Protein AF-A0A426REN9-F1 (afdb_monomer)

InterPro domains:
  IPR003507 Peptidase family S66 [PTHR30237] (4-111)
  IPR027478 Murein tetrapeptide carboxypeptidase, N-terminal [G3DSA:3.40.50.10740] (1-127)
  IPR029062 Class I glutamine amidotransferase-like [SSF52317] (5-99)
  IPR040449 LD-carboxypeptidase, N-terminal [PF02016] (6-91)

Nearest PDB structures (foldseek):
  3sr3-assembly1_A  TM=8.190E-01  e=9.090E-07  Bacillus anthracis str. Ames
  4iix-assembly1_B  TM=8.312E-01  e=1.435E-06  Escher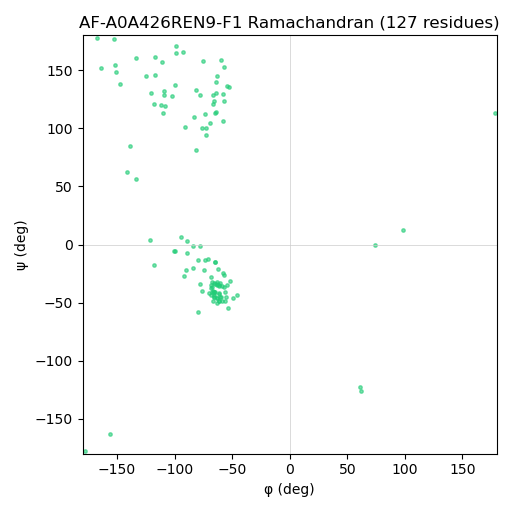ichia coli
  3tyx-assembly1_B  TM=8.193E-01  e=1.988E-06  Bacillus anthracis str. Ames
  3sr3-assembly1_B  TM=8.072E-01  e=1.532E-06  Bacillus anthracis str. Ames
  3t5m-assembly1_B  TM=8.184E-01  e=2.418E-06  Bacillus anthracis str. Ames

Foldseek 3Di:
DDDDADPLPPADDPQDSDDLLVVLVRVLVLLPDPVHQAAFAADDGADPLVNLVVHPLVSCLVRPHEYEEEDNCVNVQVSSCVRRVHHYYDFHGNVCCPPPPRVVVVVCCVVPVPDDDDDDDDPPPPDDD

Solvent-accessible surface area (backbone atoms only — not comparable to full-atom values): 7911 Å² total; per-residue (Å²): 137,88,89,86,77,65,90,65,73,82,47,73,41,87,97,40,49,50,56,58,69,56,51,28,49,51,54,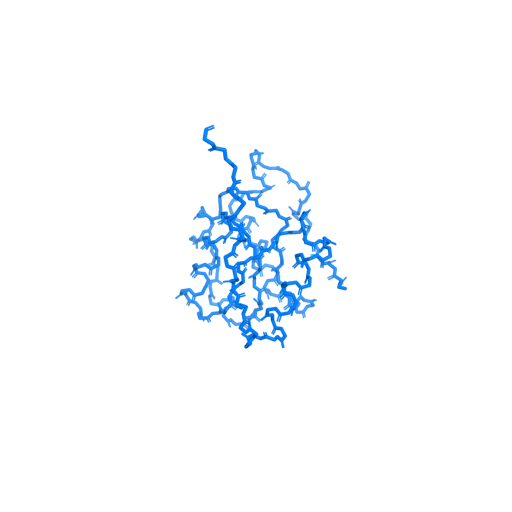50,49,52,41,68,36,87,91,50,78,57,47,69,36,57,60,70,61,82,65,45,70,73,23,58,87,65,54,62,56,69,58,41,57,76,33,75,55,44,41,31,21,38,71,41,42,46,53,46,41,53,49,47,25,74,76,52,69,49,72,50,43,85,38,64,21,51,83,56,24,84,44,77,61,49,42,47,52,56,52,41,53,74,76,48,74,81,70,83,77,81,83,71,79,77,79,82,72,91,77,83,134

Secondary structure (DSSP, 8-state):
------GGGS--BTTBSS-HHHHHHHHHHHHH-TT-S-EE-SS--S-HHHHGGG--HHHHHHS---EEE-GGGHHHHHHHHHHH----EE---HHHHTSHHHHHHHHHHHH-TT-----PPPP------

pLDDT: mean 89.32, std 9.43, range [51.0, 98.38]

Sequence (129 aa):
MNFLFTERLTKSHGYFSHTDVERAADLIHMFQNKNVDGILCIRECHGCTQILILIEYDLIQSNPKPLIGLNDVTALLNSIYKRTGLITLHGSVGGTFDDNFPKKDCIDAIRKPEQEMILQNAKRIKEHR

Structure (mmCIF, N/CA/C/O backbone):
data_AF-A0A426REN9-F1
#
_entry.id   AF-A0A426REN9-F1
#
loop_
_atom_site.group_PDB
_atom_site.id
_atom_site.type_symbol
_atom_site.label_atom_id
_atom_site.label_alt_id
_atom_site.label_comp_id
_atom_site.label_asym_id
_atom_site.label_entity_id
_atom_site.label_seq_id
_atom_site.pdbx_PDB_ins_code
_atom_site.Cartn_x
_atom_site.Cartn_y
_atom_site.Cartn_z
_atom_site.occupancy
_atom_site.B_iso_or_equiv
_atom_site.auth_seq_id
_atom_site.auth_comp_id
_atom_site.auth_asym_id
_atom_site.auth_atom_id
_atom_site.pdbx_PDB_model_num
ATOM 1 N N . MET A 1 1 ? 5.488 -6.377 15.939 1.00 77.56 1 MET A N 1
ATOM 2 C CA . MET A 1 1 ? 5.010 -6.443 14.542 1.00 77.56 1 MET A CA 1
ATOM 3 C C . MET A 1 1 ? 6.046 -7.236 13.773 1.00 77.56 1 MET A C 1
ATOM 5 O O . MET A 1 1 ? 7.221 -6.994 14.013 1.00 77.56 1 MET A O 1
ATOM 9 N N . ASN A 1 2 ? 5.633 -8.205 12.960 1.00 87.88 2 ASN A N 1
ATOM 10 C CA . ASN A 1 2 ? 6.538 -8.925 12.066 1.00 87.88 2 ASN A CA 1
ATOM 11 C C . ASN A 1 2 ? 6.393 -8.327 10.663 1.00 87.88 2 ASN A C 1
ATOM 13 O O . ASN A 1 2 ? 5.268 -8.038 10.258 1.00 87.88 2 ASN A O 1
ATOM 17 N N . PHE A 1 3 ? 7.500 -8.121 9.953 1.00 90.06 3 PHE A N 1
ATOM 18 C CA . PHE A 1 3 ? 7.486 -7.555 8.607 1.00 90.06 3 PHE A CA 1
ATOM 19 C C . PHE A 1 3 ? 7.852 -8.629 7.588 1.00 90.06 3 PHE A C 1
ATOM 21 O O . PHE A 1 3 ? 8.869 -9.307 7.724 1.00 90.06 3 PHE A O 1
ATOM 28 N N . LEU A 1 4 ? 7.016 -8.761 6.561 1.00 92.94 4 LEU A N 1
ATOM 29 C CA . LEU A 1 4 ? 7.273 -9.592 5.393 1.00 92.94 4 LEU A CA 1
ATOM 30 C C . LEU A 1 4 ? 7.537 -8.664 4.210 1.00 92.94 4 LEU A C 1
ATOM 32 O O . LEU A 1 4 ? 6.774 -7.728 3.976 1.00 92.94 4 LEU A O 1
ATOM 36 N N . PHE A 1 5 ? 8.607 -8.933 3.470 1.00 92.50 5 PHE A N 1
ATOM 37 C CA . PHE A 1 5 ? 8.961 -8.205 2.256 1.00 92.50 5 PHE A CA 1
ATOM 38 C C . PHE A 1 5 ? 8.916 -9.157 1.065 1.00 92.50 5 PHE A C 1
ATOM 40 O O . PHE A 1 5 ? 9.244 -10.337 1.197 1.00 92.50 5 PHE A O 1
ATOM 47 N N . THR A 1 6 ? 8.514 -8.654 -0.099 1.00 90.50 6 THR A N 1
ATOM 48 C CA . THR A 1 6 ? 8.678 -9.389 -1.354 1.00 90.50 6 THR A CA 1
ATOM 49 C C . THR A 1 6 ? 10.142 -9.331 -1.795 1.00 90.50 6 THR A C 1
ATOM 51 O O . THR A 1 6 ? 10.883 -8.403 -1.461 1.00 90.50 6 THR A O 1
ATOM 54 N N . GLU A 1 7 ? 10.564 -10.283 -2.624 1.00 88.31 7 GLU A N 1
ATOM 55 C CA . GLU A 1 7 ? 11.908 -10.272 -3.224 1.00 88.31 7 GLU A CA 1
ATOM 56 C C . GLU A 1 7 ? 12.133 -9.079 -4.175 1.00 88.31 7 GLU A C 1
ATOM 58 O O . GLU A 1 7 ? 13.266 -8.761 -4.532 1.00 88.31 7 GLU A O 1
ATOM 63 N N . ARG A 1 8 ? 11.056 -8.392 -4.584 1.00 88.12 8 ARG A N 1
ATOM 64 C CA . ARG A 1 8 ? 11.087 -7.223 -5.476 1.00 88.12 8 ARG A CA 1
ATOM 65 C C . ARG A 1 8 ? 11.356 -5.908 -4.742 1.00 88.12 8 ARG A C 1
ATOM 67 O O . ARG A 1 8 ? 11.464 -4.859 -5.370 1.00 88.12 8 ARG A O 1
ATOM 74 N N . LEU A 1 9 ? 11.506 -5.919 -3.423 1.00 85.69 9 LEU A N 1
ATOM 75 C CA . LEU A 1 9 ? 11.789 -4.684 -2.696 1.00 85.69 9 LEU A CA 1
ATOM 76 C C . LEU A 1 9 ? 13.191 -4.118 -3.003 1.00 85.69 9 LEU A C 1
ATOM 78 O O . LEU A 1 9 ? 13.406 -2.915 -2.902 1.00 85.69 9 LEU A O 1
ATOM 82 N N . THR A 1 10 ? 14.153 -4.975 -3.360 1.00 84.81 10 THR A N 1
ATOM 83 C CA . THR A 1 10 ? 15.586 -4.629 -3.382 1.00 84.81 10 THR A CA 1
ATOM 84 C C . THR A 1 10 ? 16.151 -4.302 -4.762 1.00 84.81 10 THR A C 1
ATOM 86 O O . THR A 1 10 ? 17.312 -3.901 -4.850 1.00 84.81 10 THR A O 1
ATOM 89 N N . LYS A 1 11 ? 15.375 -4.459 -5.843 1.00 86.44 11 LYS A N 1
ATOM 90 C CA . LYS A 1 11 ? 15.849 -4.117 -7.196 1.00 86.44 11 LYS A CA 1
ATOM 91 C C . LYS A 1 11 ? 15.478 -2.688 -7.586 1.00 86.44 11 LYS A C 1
ATOM 93 O O . LYS A 1 11 ? 14.642 -2.044 -6.953 1.00 86.44 11 LYS A O 1
ATOM 98 N N . SER A 1 12 ? 16.127 -2.215 -8.644 1.00 87.75 12 SER A N 1
ATOM 99 C CA . SER A 1 12 ? 15.875 -0.921 -9.263 1.00 87.75 12 SER A CA 1
ATOM 100 C C . SER A 1 12 ? 15.564 -1.075 -10.752 1.00 87.75 12 SER A C 1
ATOM 102 O O . SER A 1 12 ? 16.127 -1.916 -11.454 1.00 87.75 12 SER A O 1
ATOM 104 N N . HIS A 1 13 ? 14.672 -0.219 -11.237 1.00 90.50 13 HIS A N 1
ATOM 105 C CA . HIS A 1 13 ? 14.294 -0.065 -12.634 1.00 90.50 13 HIS A CA 1
ATOM 106 C C . HIS A 1 13 ? 14.156 1.433 -12.940 1.00 90.50 13 HIS A C 1
ATOM 108 O O . HIS A 1 13 ? 13.080 2.029 -12.834 1.00 90.50 13 HIS A O 1
ATOM 114 N N . GLY A 1 14 ? 15.285 2.068 -13.268 1.00 91.31 14 GLY A N 1
ATOM 115 C CA . GLY A 1 14 ? 15.357 3.521 -13.421 1.00 91.31 14 GLY A CA 1
ATOM 116 C C . GLY A 1 14 ? 15.001 4.235 -12.114 1.00 91.31 14 GLY A C 1
ATOM 117 O O . GLY A 1 14 ? 15.629 3.995 -11.087 1.00 91.31 14 GLY A O 1
ATOM 118 N N . TYR A 1 15 ? 13.990 5.108 -12.159 1.00 89.00 15 TYR A N 1
ATOM 119 C CA . TYR A 1 15 ? 13.474 5.804 -10.973 1.00 89.00 15 TYR A CA 1
ATOM 120 C C . TYR A 1 15 ? 12.625 4.899 -10.057 1.00 89.00 15 TYR A C 1
ATOM 122 O O . TYR A 1 15 ? 12.459 5.193 -8.875 1.00 89.00 15 TYR A O 1
ATOM 130 N N . PHE A 1 16 ? 12.074 3.805 -10.588 1.00 90.88 16 PHE A N 1
ATOM 131 C CA . PHE A 1 16 ? 11.173 2.911 -9.859 1.00 90.88 16 PHE A CA 1
ATOM 132 C C . PHE A 1 16 ? 11.912 1.683 -9.321 1.00 90.88 16 PHE A C 1
ATOM 134 O O . PHE A 1 16 ? 13.062 1.424 -9.668 1.00 90.88 16 PHE A O 1
ATOM 141 N N . SER A 1 17 ? 11.244 0.894 -8.478 1.00 88.31 17 SER A N 1
ATOM 142 C CA . SER A 1 17 ? 11.780 -0.397 -8.032 1.00 88.31 17 SER A CA 1
ATOM 143 C C . SER A 1 17 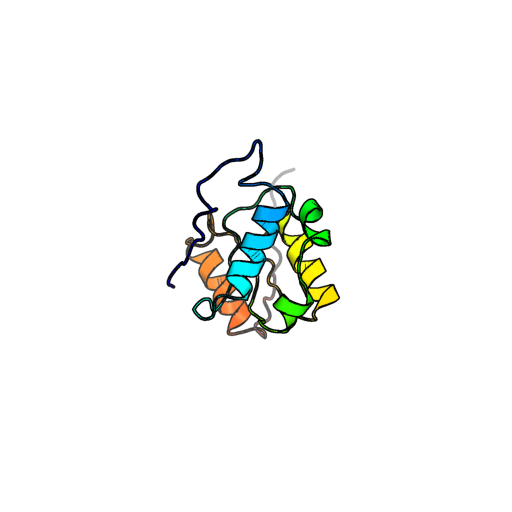? 11.781 -1.430 -9.163 1.00 88.31 17 SER A C 1
ATOM 145 O O . SER A 1 17 ? 12.751 -2.160 -9.329 1.00 88.31 17 SER A O 1
ATOM 147 N N . HIS A 1 18 ? 10.704 -1.474 -9.950 1.00 93.88 18 HIS A N 1
ATOM 148 C CA . HIS A 1 18 ? 10.440 -2.464 -10.997 1.00 93.88 18 HIS A CA 1
ATOM 149 C C . HIS A 1 18 ? 9.535 -1.879 -12.096 1.00 93.88 18 HIS A C 1
ATOM 151 O O . HIS A 1 18 ? 9.052 -0.748 -11.968 1.00 93.88 18 HIS A O 1
ATOM 157 N N . THR A 1 19 ? 9.272 -2.658 -13.151 1.00 95.56 19 THR A N 1
ATOM 158 C CA . THR A 1 19 ? 8.269 -2.311 -14.173 1.00 95.56 19 THR A CA 1
ATOM 159 C C . THR A 1 19 ? 6.870 -2.146 -13.564 1.00 95.56 19 THR A C 1
ATOM 161 O O . THR A 1 19 ? 6.576 -2.675 -12.492 1.00 95.56 19 THR A O 1
ATOM 164 N N . ASP A 1 20 ? 5.971 -1.440 -14.251 1.00 96.19 20 ASP A N 1
ATOM 165 C CA . ASP A 1 20 ? 4.594 -1.212 -13.782 1.00 96.19 20 ASP A CA 1
ATOM 166 C C . ASP A 1 20 ? 3.845 -2.517 -13.489 1.00 96.19 20 ASP A C 1
ATOM 168 O O . ASP A 1 20 ? 3.176 -2.635 -12.461 1.00 96.19 20 ASP A O 1
ATOM 172 N N . VAL A 1 21 ? 4.023 -3.519 -14.356 1.00 96.81 21 VAL A N 1
ATOM 173 C CA . VAL A 1 21 ? 3.432 -4.857 -14.208 1.00 96.81 21 VAL A CA 1
ATOM 174 C C . VAL A 1 21 ? 3.952 -5.546 -12.952 1.00 96.81 21 VAL A C 1
ATOM 176 O O . VAL A 1 21 ? 3.174 -6.079 -12.167 1.00 96.81 21 VAL A O 1
ATOM 179 N N . GLU A 1 22 ? 5.261 -5.508 -12.720 1.00 95.94 22 GLU A N 1
ATOM 180 C CA . GLU A 1 22 ? 5.865 -6.123 -11.539 1.00 95.94 22 GLU A CA 1
ATOM 181 C C . GLU A 1 22 ? 5.477 -5.401 -10.246 1.00 95.94 22 GLU A C 1
ATOM 183 O O . GLU A 1 22 ? 5.240 -6.065 -9.240 1.00 95.94 22 GLU A O 1
ATOM 188 N N . ARG A 1 23 ? 5.368 -4.065 -10.260 1.00 95.12 23 ARG A N 1
ATOM 189 C CA . ARG A 1 23 ? 4.906 -3.281 -9.102 1.00 95.12 23 ARG A CA 1
ATOM 190 C C . ARG A 1 23 ? 3.443 -3.572 -8.766 1.00 95.12 23 ARG A C 1
ATOM 192 O O . ARG A 1 23 ? 3.114 -3.717 -7.591 1.00 95.12 23 ARG A O 1
ATOM 199 N N . ALA A 1 24 ? 2.577 -3.698 -9.775 1.00 96.12 24 ALA A N 1
ATOM 200 C CA . ALA A 1 24 ? 1.191 -4.122 -9.582 1.00 96.12 24 ALA A CA 1
ATOM 201 C C . ALA A 1 24 ? 1.116 -5.554 -9.025 1.00 96.12 24 ALA A C 1
ATOM 203 O O . ALA A 1 24 ? 0.421 -5.800 -8.040 1.00 96.12 24 ALA A O 1
ATOM 204 N N . ALA A 1 25 ? 1.895 -6.479 -9.593 1.00 96.19 25 ALA A N 1
ATOM 205 C CA . ALA A 1 25 ? 1.969 -7.860 -9.125 1.00 96.19 25 ALA A CA 1
ATOM 206 C C . ALA A 1 25 ? 2.466 -7.965 -7.675 1.00 96.19 25 ALA A C 1
ATOM 208 O O . ALA A 1 25 ? 2.022 -8.839 -6.935 1.00 96.19 25 ALA A O 1
ATOM 209 N N . ASP A 1 26 ? 3.357 -7.072 -7.241 1.00 95.44 26 ASP A N 1
ATOM 210 C CA . ASP A 1 26 ? 3.855 -7.043 -5.865 1.00 95.44 26 ASP A CA 1
ATOM 211 C C . ASP A 1 26 ? 2.767 -6.655 -4.856 1.00 95.44 26 ASP A C 1
ATOM 213 O O . ASP A 1 26 ? 2.631 -7.276 -3.798 1.00 95.44 26 ASP A O 1
ATOM 217 N N . LEU A 1 27 ? 1.931 -5.678 -5.220 1.00 96.00 27 LEU A N 1
ATOM 218 C CA . LEU A 1 27 ? 0.757 -5.302 -4.437 1.00 96.00 27 LEU A CA 1
ATOM 219 C C . LEU A 1 27 ? -0.220 -6.480 -4.325 1.00 96.00 27 LEU A C 1
ATOM 221 O O . LEU A 1 27 ? -0.647 -6.835 -3.225 1.00 96.00 27 LEU A O 1
ATOM 225 N N . ILE A 1 28 ? -0.533 -7.118 -5.455 1.00 97.25 28 ILE A N 1
ATOM 226 C CA . ILE A 1 28 ? -1.431 -8.277 -5.512 1.00 97.25 28 ILE A CA 1
ATOM 227 C C . ILE A 1 28 ? -0.885 -9.455 -4.700 1.00 97.25 28 ILE A C 1
ATOM 229 O O . ILE A 1 28 ? -1.633 -10.059 -3.930 1.00 97.25 28 ILE A O 1
ATOM 233 N N . HIS A 1 29 ? 0.420 -9.727 -4.775 1.00 96.88 29 HIS A N 1
ATOM 234 C CA . HIS A 1 29 ? 1.077 -10.761 -3.977 1.00 96.88 29 HIS A CA 1
ATOM 235 C C . HIS A 1 29 ? 0.832 -10.559 -2.474 1.00 96.88 29 HIS A C 1
ATOM 237 O O . HIS A 1 29 ? 0.479 -11.504 -1.765 1.00 96.88 29 HIS A O 1
ATOM 243 N N . MET A 1 30 ? 0.958 -9.324 -1.982 1.00 97.31 30 MET A N 1
ATOM 244 C CA . MET A 1 30 ? 0.709 -9.014 -0.572 1.00 97.31 30 MET A CA 1
ATOM 245 C C . MET A 1 30 ? -0.767 -9.157 -0.179 1.00 97.31 30 MET A C 1
ATOM 247 O O . MET A 1 30 ? -1.065 -9.626 0.924 1.00 97.31 30 MET A O 1
ATOM 251 N N . PHE A 1 31 ? -1.705 -8.829 -1.073 1.00 97.94 31 PHE A N 1
ATOM 252 C CA . PHE A 1 31 ? -3.130 -9.087 -0.845 1.00 97.94 31 PHE A CA 1
ATOM 253 C C . PHE A 1 31 ? -3.444 -10.591 -0.791 1.00 97.94 31 PHE A C 1
ATOM 255 O O . PHE A 1 31 ? -4.132 -11.034 0.128 1.00 97.94 31 PHE A O 1
ATOM 262 N N . GLN A 1 32 ? -2.885 -11.402 -1.691 1.00 97.50 32 GLN A N 1
ATOM 263 C CA . GLN A 1 32 ? -3.099 -12.857 -1.707 1.00 97.50 32 GLN A CA 1
ATOM 264 C C . GLN A 1 32 ? -2.476 -13.580 -0.507 1.00 97.50 32 GLN A C 1
ATOM 266 O O . GLN A 1 32 ? -3.002 -14.600 -0.055 1.00 97.50 32 GLN A O 1
ATOM 271 N N . ASN A 1 33 ? -1.355 -13.073 0.013 1.00 97.44 33 ASN A N 1
ATOM 272 C CA . ASN A 1 33 ? -0.602 -13.744 1.065 1.00 97.44 33 ASN A CA 1
ATOM 273 C C . ASN A 1 33 ? -1.409 -13.827 2.374 1.00 97.44 33 ASN A C 1
ATOM 275 O O . ASN A 1 33 ? -1.677 -12.817 3.025 1.00 97.44 33 ASN A O 1
ATOM 279 N N . LYS A 1 34 ? -1.784 -15.046 2.779 1.00 96.25 34 LYS A N 1
ATOM 280 C CA . LYS A 1 34 ? -2.602 -15.303 3.978 1.00 96.25 34 LYS A CA 1
ATOM 281 C C . LYS A 1 34 ? -1.866 -15.070 5.301 1.00 96.25 34 LYS A C 1
ATOM 283 O O . LYS A 1 34 ? -2.523 -14.981 6.327 1.00 96.25 34 LYS A O 1
ATOM 288 N N . ASN A 1 35 ? -0.542 -14.922 5.272 1.00 96.38 35 ASN A N 1
ATOM 289 C CA . ASN A 1 35 ? 0.268 -14.588 6.446 1.00 96.38 35 ASN A CA 1
ATOM 290 C C . ASN A 1 35 ? 0.423 -13.068 6.651 1.00 96.38 35 ASN A C 1
ATOM 292 O O . ASN A 1 35 ? 1.176 -12.642 7.523 1.00 96.38 35 ASN A O 1
ATOM 296 N N . VAL A 1 36 ? -0.223 -12.249 5.811 1.00 96.50 36 VAL A N 1
ATOM 297 C CA . VAL A 1 36 ? -0.153 -10.783 5.861 1.00 96.50 36 VAL A CA 1
ATOM 298 C C . VAL A 1 36 ? -1.494 -10.227 6.326 1.00 96.50 36 VAL A C 1
ATOM 300 O O . VAL A 1 36 ? -2.475 -10.288 5.582 1.00 96.50 36 VAL A O 1
ATOM 303 N N . ASP A 1 37 ? -1.498 -9.628 7.516 1.00 94.00 37 ASP A N 1
ATOM 304 C CA . ASP A 1 37 ? -2.681 -9.003 8.128 1.00 94.00 37 ASP A CA 1
ATOM 305 C C . ASP A 1 37 ? -2.918 -7.557 7.657 1.00 94.00 37 ASP A C 1
ATOM 307 O O . ASP A 1 37 ? -4.024 -7.033 7.761 1.00 94.00 37 ASP A O 1
ATOM 311 N N . GLY A 1 38 ? -1.885 -6.898 7.129 1.00 93.25 38 GLY A N 1
ATOM 312 C CA . GLY A 1 38 ? -1.941 -5.522 6.644 1.00 93.25 38 GLY A CA 1
ATOM 313 C C . GLY A 1 38 ? -0.742 -5.193 5.763 1.00 93.25 38 GLY A C 1
ATOM 314 O O . GLY A 1 38 ? 0.326 -5.786 5.905 1.00 93.25 38 GLY A O 1
ATOM 315 N N . ILE A 1 39 ? -0.929 -4.260 4.833 1.00 95.38 39 ILE A N 1
ATOM 316 C CA . ILE A 1 39 ? 0.080 -3.864 3.852 1.00 95.38 39 ILE A CA 1
ATOM 317 C C . ILE A 1 39 ? 0.530 -2.444 4.172 1.00 95.38 39 ILE A C 1
ATOM 319 O O . ILE A 1 39 ? -0.265 -1.508 4.143 1.00 95.38 39 ILE A O 1
ATOM 323 N N . LEU A 1 40 ? 1.822 -2.286 4.444 1.00 93.81 40 LEU A N 1
ATOM 324 C CA . LEU A 1 40 ? 2.461 -0.998 4.676 1.00 93.81 40 LEU A CA 1
ATOM 325 C C . LEU A 1 40 ? 3.356 -0.665 3.482 1.00 93.81 40 LEU A C 1
ATOM 327 O O . LEU A 1 40 ? 4.309 -1.392 3.200 1.00 93.81 40 LEU A O 1
ATOM 331 N N . CYS A 1 41 ? 3.077 0.436 2.787 1.00 93.75 41 CYS A N 1
ATOM 332 C CA . CYS A 1 41 ? 3.965 0.910 1.732 1.00 93.75 41 CYS A CA 1
ATOM 333 C C . CYS A 1 41 ? 5.324 1.307 2.330 1.00 93.75 41 CYS A C 1
ATOM 335 O O . CYS A 1 41 ? 5.399 2.041 3.315 1.00 93.75 41 CYS A O 1
ATOM 337 N N . ILE A 1 42 ? 6.413 0.815 1.733 1.00 90.06 42 ILE A N 1
ATOM 338 C CA . ILE A 1 42 ? 7.765 0.950 2.297 1.00 90.06 42 ILE A CA 1
ATOM 339 C C . ILE A 1 42 ? 8.268 2.399 2.309 1.00 90.06 42 ILE A C 1
ATOM 341 O O . ILE A 1 42 ? 8.946 2.827 3.243 1.00 90.06 42 ILE A O 1
ATOM 345 N N . ARG A 1 43 ? 7.919 3.161 1.273 1.00 86.69 43 ARG A N 1
ATOM 346 C CA . ARG A 1 43 ? 8.330 4.547 1.069 1.00 86.69 43 ARG A CA 1
ATOM 347 C C . ARG A 1 43 ? 7.266 5.272 0.255 1.00 86.69 43 ARG A C 1
ATOM 349 O O . ARG A 1 43 ? 6.562 4.662 -0.547 1.00 86.69 43 ARG A O 1
ATOM 356 N N . GLU A 1 44 ? 7.211 6.580 0.420 1.00 80.81 44 GLU A N 1
ATOM 357 C CA . GLU A 1 44 ? 6.668 7.480 -0.589 1.00 80.81 44 GLU A CA 1
ATOM 358 C C . GLU A 1 44 ? 7.505 7.430 -1.878 1.00 80.81 44 GLU A C 1
ATOM 360 O O . GLU A 1 44 ? 8.727 7.256 -1.848 1.00 80.81 44 GLU A O 1
ATOM 365 N N . CYS A 1 45 ? 6.847 7.555 -3.025 1.00 76.81 45 CYS A N 1
ATOM 366 C CA . CYS A 1 45 ? 7.510 7.626 -4.323 1.00 76.81 45 CYS A CA 1
ATOM 367 C C . CYS A 1 45 ? 6.597 8.348 -5.319 1.00 76.81 45 CYS A C 1
ATOM 369 O O . CYS A 1 45 ? 5.655 9.012 -4.909 1.00 76.81 45 CYS A O 1
ATOM 371 N N . HIS A 1 46 ? 6.867 8.204 -6.609 1.00 86.50 46 HIS A N 1
ATOM 372 C CA . HIS A 1 46 ? 5.959 8.553 -7.692 1.00 86.50 46 HIS A CA 1
ATOM 373 C C . HIS A 1 46 ? 5.588 7.292 -8.482 1.00 86.50 46 HIS A C 1
ATOM 375 O O . HIS A 1 46 ? 6.305 6.290 -8.441 1.00 86.50 46 HIS A O 1
ATOM 381 N N . GLY A 1 47 ? 4.496 7.352 -9.248 1.00 92.25 47 GLY A N 1
ATOM 382 C CA . GLY A 1 47 ? 4.131 6.315 -10.218 1.00 92.25 47 GLY A CA 1
ATOM 383 C C . GLY A 1 47 ? 3.086 5.306 -9.747 1.00 92.25 47 GLY A C 1
ATOM 384 O O . GLY A 1 47 ? 2.889 4.293 -10.420 1.00 92.25 47 GLY A O 1
ATOM 385 N N . CYS A 1 48 ? 2.393 5.557 -8.636 1.00 95.31 48 CYS A N 1
ATOM 386 C CA . CYS A 1 48 ? 1.220 4.785 -8.220 1.00 95.31 48 CYS A CA 1
ATOM 387 C C . CYS A 1 48 ? 0.064 4.907 -9.218 1.00 95.31 48 CYS A C 1
ATOM 389 O O . CYS A 1 48 ? -0.646 3.936 -9.465 1.00 95.31 48 CYS A O 1
ATOM 391 N N . THR A 1 49 ? -0.107 6.076 -9.841 1.00 96.19 49 THR A N 1
ATOM 392 C CA . THR A 1 49 ? -1.132 6.293 -10.874 1.00 96.19 49 THR A CA 1
ATOM 393 C C . THR A 1 49 ? -0.918 5.428 -12.117 1.00 96.19 49 THR A C 1
ATOM 395 O O . THR A 1 49 ? -1.895 4.992 -12.722 1.00 96.19 49 THR A O 1
ATOM 398 N N . GLN A 1 50 ? 0.339 5.126 -12.466 1.00 96.12 50 GLN A N 1
ATOM 399 C CA . GLN A 1 50 ? 0.696 4.317 -13.640 1.00 96.12 50 GLN A CA 1
ATOM 400 C C . GLN A 1 50 ? 0.211 2.867 -13.512 1.00 96.12 50 GLN A C 1
ATOM 402 O O . GLN A 1 50 ? -0.201 2.261 -14.495 1.00 96.12 50 GLN A O 1
ATOM 407 N N . ILE A 1 51 ? 0.188 2.328 -12.288 1.00 96.94 51 ILE A N 1
ATOM 408 C CA . ILE A 1 51 ? -0.187 0.929 -12.055 1.00 96.94 51 ILE A CA 1
ATOM 409 C C . ILE A 1 51 ? -1.687 0.722 -11.835 1.00 96.94 51 ILE A C 1
ATOM 411 O O . ILE A 1 51 ? -2.126 -0.420 -11.803 1.00 96.94 51 ILE A O 1
ATOM 415 N N . LEU A 1 52 ? -2.497 1.784 -11.718 1.00 97.56 52 LEU A N 1
ATOM 416 C CA . LEU A 1 52 ? -3.929 1.665 -11.391 1.00 97.56 52 LEU A CA 1
ATOM 417 C C . LEU A 1 52 ? -4.706 0.794 -12.381 1.00 97.56 52 LEU A C 1
ATOM 419 O O . LEU A 1 52 ? -5.598 0.052 -11.984 1.00 97.56 52 LEU A O 1
ATOM 423 N N . ILE A 1 53 ? -4.364 0.868 -13.668 1.00 97.25 53 ILE A N 1
ATOM 424 C CA . ILE A 1 53 ? -5.027 0.072 -14.710 1.00 97.25 53 ILE A CA 1
ATOM 425 C C . ILE A 1 53 ? -4.629 -1.411 -14.682 1.00 97.25 53 ILE A C 1
ATOM 427 O O . ILE A 1 53 ? -5.280 -2.219 -15.333 1.00 97.25 53 ILE A O 1
ATOM 431 N N . LEU A 1 54 ? -3.567 -1.757 -13.950 1.00 98.06 54 LEU A N 1
ATOM 432 C CA . LEU A 1 54 ? -3.017 -3.110 -13.843 1.00 98.06 54 LEU A CA 1
ATOM 433 C C . LEU A 1 54 ? -3.460 -3.819 -12.554 1.00 98.06 54 LEU A C 1
ATOM 435 O O . LEU A 1 54 ? -3.129 -4.984 -12.356 1.00 98.06 54 LEU A O 1
ATOM 439 N N . ILE A 1 55 ? -4.166 -3.125 -11.656 1.00 97.25 55 ILE A N 1
ATOM 440 C CA . ILE A 1 55 ? -4.589 -3.684 -10.371 1.00 97.25 55 ILE A CA 1
ATOM 441 C C . ILE A 1 55 ? -5.806 -4.594 -10.560 1.00 97.25 55 ILE A C 1
ATOM 443 O O . ILE A 1 55 ? -6.843 -4.189 -11.084 1.00 97.25 55 ILE A O 1
ATOM 447 N N . GLU A 1 56 ? -5.704 -5.811 -10.031 1.00 97.56 56 GLU A N 1
ATOM 448 C CA . GLU A 1 56 ? -6.799 -6.778 -9.945 1.00 97.56 56 GLU A CA 1
ATOM 449 C C . GLU A 1 56 ? -7.704 -6.471 -8.736 1.00 97.56 56 GLU A C 1
ATOM 451 O O . GLU A 1 56 ? -7.574 -7.053 -7.658 1.00 97.56 56 GLU A O 1
ATOM 456 N N . TYR A 1 57 ? -8.625 -5.517 -8.887 1.00 98.31 57 TYR A N 1
ATOM 457 C CA . TYR A 1 57 ? -9.472 -5.050 -7.778 1.00 98.31 57 TYR A CA 1
ATOM 458 C C . TYR A 1 57 ? -10.397 -6.131 -7.193 1.00 98.31 57 TYR A C 1
ATOM 460 O O . TYR A 1 57 ? -10.603 -6.149 -5.980 1.00 98.31 57 TYR A O 1
ATOM 468 N N . ASP A 1 58 ? -10.902 -7.060 -8.008 1.00 98.25 58 ASP A N 1
ATOM 469 C CA . ASP A 1 58 ? -11.765 -8.158 -7.537 1.00 98.25 58 ASP A CA 1
ATOM 470 C C . ASP A 1 58 ? -11.006 -9.112 -6.600 1.00 98.25 58 ASP A C 1
ATOM 472 O O . ASP A 1 58 ? -11.545 -9.622 -5.611 1.00 98.25 58 ASP A O 1
ATOM 476 N N . LEU A 1 59 ? -9.710 -9.303 -6.862 1.00 98.25 59 LEU A N 1
ATOM 477 C CA . LEU A 1 59 ? -8.829 -10.068 -5.991 1.00 98.25 59 LEU A CA 1
ATOM 478 C C . LEU A 1 59 ? -8.665 -9.367 -4.646 1.00 98.25 59 LEU A C 1
ATOM 480 O O . LEU A 1 59 ? -8.738 -10.027 -3.606 1.00 98.25 59 LEU A O 1
ATOM 484 N N . ILE A 1 60 ? -8.449 -8.047 -4.663 1.00 98.38 60 ILE A N 1
ATOM 485 C CA . ILE A 1 60 ? -8.335 -7.231 -3.448 1.00 98.38 60 ILE A CA 1
ATOM 486 C C . ILE A 1 60 ? -9.622 -7.333 -2.628 1.00 98.38 60 ILE A C 1
ATOM 488 O O . ILE A 1 60 ? -9.561 -7.575 -1.424 1.00 98.38 60 ILE A O 1
ATOM 492 N N . GLN A 1 61 ? -10.783 -7.225 -3.277 1.00 97.56 61 GLN A N 1
ATOM 493 C CA . GLN A 1 61 ? -12.080 -7.366 -2.618 1.00 97.56 61 GLN A CA 1
ATOM 494 C C . GLN A 1 61 ? -12.267 -8.756 -1.989 1.00 97.56 61 GLN A C 1
ATOM 496 O O . GLN A 1 61 ? -12.844 -8.872 -0.910 1.00 97.56 61 GLN A O 1
ATOM 501 N N . SER A 1 62 ? -11.731 -9.802 -2.623 1.00 97.88 62 SER A N 1
ATOM 502 C CA . SER A 1 62 ? -11.776 -11.183 -2.121 1.00 97.88 62 SER A CA 1
ATOM 503 C C . SER A 1 62 ? -10.734 -11.479 -1.030 1.00 97.88 62 SER A C 1
ATOM 505 O O . SER A 1 62 ? -10.811 -12.508 -0.358 1.00 97.88 62 SER A O 1
ATOM 507 N N . ASN A 1 63 ? -9.742 -10.603 -0.845 1.00 98.06 63 ASN A N 1
ATOM 508 C CA . ASN A 1 63 ? -8.669 -10.745 0.143 1.00 98.06 63 ASN A CA 1
ATOM 509 C C . ASN A 1 63 ? -8.450 -9.434 0.921 1.00 98.06 63 ASN A C 1
ATOM 511 O O . ASN A 1 63 ? -7.335 -8.903 0.922 1.00 98.06 63 ASN A O 1
ATOM 515 N N . PRO A 1 64 ? -9.493 -8.886 1.570 1.00 97.06 64 PRO A N 1
ATOM 516 C CA . PRO A 1 64 ? -9.437 -7.547 2.131 1.00 97.06 64 PRO A CA 1
ATOM 517 C C . PRO A 1 64 ? -8.438 -7.478 3.287 1.00 97.06 64 PRO A C 1
ATOM 519 O O . PRO A 1 64 ? -8.502 -8.265 4.231 1.00 97.06 64 PRO A O 1
ATOM 522 N N . LYS A 1 65 ? -7.529 -6.505 3.226 1.00 95.50 65 LYS A N 1
ATOM 523 C CA . LYS A 1 65 ? -6.635 -6.141 4.332 1.00 95.50 65 LYS A CA 1
ATOM 524 C C . LYS A 1 65 ? -6.272 -4.658 4.267 1.00 95.50 65 LYS A C 1
ATOM 526 O O . LYS A 1 65 ? -6.203 -4.120 3.160 1.00 95.50 65 LYS A O 1
ATOM 531 N N . PRO A 1 66 ? -6.038 -3.984 5.406 1.00 92.81 66 PRO A N 1
ATOM 532 C CA . PRO A 1 66 ? -5.707 -2.565 5.408 1.00 92.81 66 PRO A CA 1
ATOM 533 C C . PRO A 1 66 ? -4.457 -2.286 4.569 1.00 92.81 66 PRO A C 1
ATOM 535 O O . PRO A 1 66 ? -3.422 -2.925 4.763 1.00 92.81 66 PRO A O 1
ATOM 538 N N . LEU A 1 67 ? -4.558 -1.319 3.658 1.00 95.94 67 LEU A N 1
ATOM 539 C CA . LEU A 1 67 ? -3.419 -0.732 2.956 1.00 95.94 67 LEU A CA 1
ATOM 540 C C . LEU A 1 67 ? -3.098 0.620 3.594 1.00 95.94 67 LEU A C 1
ATOM 542 O O . LEU A 1 67 ? -3.996 1.452 3.727 1.00 95.94 67 LEU A O 1
ATOM 546 N N . ILE A 1 68 ? -1.838 0.825 3.975 1.00 94.56 68 ILE A N 1
ATOM 547 C CA . ILE A 1 68 ? -1.352 2.022 4.664 1.00 94.56 68 ILE A CA 1
ATOM 548 C C . ILE A 1 68 ? -0.268 2.700 3.825 1.00 94.56 68 ILE A C 1
ATOM 550 O O . ILE A 1 68 ? 0.703 2.056 3.416 1.00 94.56 68 ILE A O 1
ATOM 554 N N . GLY A 1 69 ? -0.396 4.010 3.618 1.00 94.00 69 GLY A N 1
ATOM 555 C CA . GLY A 1 69 ? 0.687 4.819 3.064 1.00 94.00 69 GLY A CA 1
ATOM 556 C C . GLY A 1 69 ? 0.367 6.306 2.940 1.00 94.00 69 GLY A C 1
ATOM 557 O O . GLY A 1 69 ? -0.704 6.764 3.333 1.00 94.00 69 GLY A O 1
ATOM 558 N N . LEU A 1 70 ? 1.327 7.050 2.388 1.00 92.75 70 LEU A N 1
ATOM 559 C CA . LEU A 1 70 ? 1.350 8.514 2.341 1.00 92.75 70 LEU A CA 1
ATOM 560 C C . LEU A 1 70 ? 1.709 9.012 0.930 1.00 92.75 70 LEU A C 1
ATOM 562 O O . LEU A 1 70 ? 2.312 8.284 0.135 1.00 92.75 70 LEU A O 1
ATOM 566 N N . ASN A 1 71 ? 1.390 10.275 0.636 1.00 93.00 71 ASN A N 1
ATOM 567 C CA . ASN A 1 71 ? 1.777 10.979 -0.591 1.00 93.00 71 ASN A CA 1
ATOM 568 C C . ASN A 1 71 ? 1.206 10.309 -1.853 1.00 93.00 71 ASN A C 1
ATOM 570 O O . ASN A 1 71 ? -0.006 10.121 -1.929 1.00 93.00 71 ASN A O 1
ATOM 574 N N . ASP A 1 72 ? 2.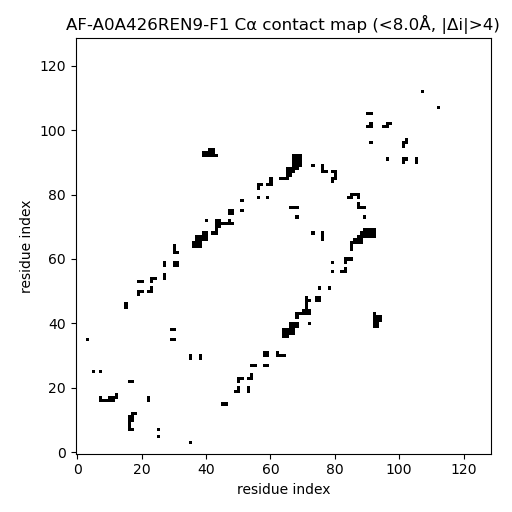021 9.954 -2.849 1.00 93.50 72 ASP A N 1
ATOM 575 C CA . ASP A 1 72 ? 1.567 9.358 -4.124 1.00 93.50 72 ASP A CA 1
ATOM 576 C C . ASP A 1 72 ? 0.764 8.058 -3.940 1.00 93.50 72 ASP A C 1
ATOM 578 O O . ASP A 1 72 ? -0.128 7.756 -4.735 1.00 93.50 72 ASP A O 1
ATOM 582 N N . VAL A 1 73 ? 0.995 7.338 -2.832 1.00 95.75 73 VAL A N 1
ATOM 583 C CA . VAL A 1 73 ? 0.220 6.146 -2.451 1.00 95.75 73 VAL A CA 1
ATOM 584 C C . VAL A 1 73 ? -1.272 6.463 -2.303 1.00 95.75 73 VAL A C 1
ATOM 586 O O . VAL A 1 73 ? -2.102 5.587 -2.534 1.00 95.75 73 VAL A O 1
ATOM 589 N N . THR A 1 74 ? -1.646 7.717 -2.027 1.00 96.19 74 THR A N 1
ATOM 590 C CA . THR A 1 74 ? -3.043 8.187 -1.975 1.00 96.19 74 THR A CA 1
ATOM 591 C C . THR A 1 74 ? -3.839 7.820 -3.228 1.00 96.19 74 THR A C 1
ATOM 593 O O . THR A 1 74 ? -5.035 7.541 -3.135 1.00 96.19 74 THR A O 1
ATOM 596 N N . ALA A 1 75 ? -3.192 7.754 -4.398 1.00 96.88 75 ALA A N 1
ATOM 597 C CA . ALA A 1 75 ? -3.836 7.281 -5.620 1.00 96.88 75 ALA A CA 1
ATOM 598 C C . ALA A 1 75 ? -4.308 5.820 -5.496 1.00 96.88 75 ALA A C 1
ATOM 600 O O . ALA A 1 75 ? -5.434 5.509 -5.888 1.00 96.88 75 ALA A O 1
ATOM 601 N N . LEU A 1 76 ? -3.489 4.942 -4.904 1.00 97.06 76 LEU A N 1
ATOM 602 C CA . LEU A 1 76 ? -3.858 3.553 -4.612 1.00 97.06 76 LEU A CA 1
ATOM 603 C C . LEU A 1 76 ? -4.961 3.494 -3.563 1.00 97.06 76 LEU A C 1
ATOM 605 O O . LEU A 1 76 ? -5.962 2.823 -3.799 1.00 97.06 76 LEU A O 1
ATOM 609 N N . LEU A 1 77 ? -4.802 4.224 -2.450 1.00 97.44 77 LEU A N 1
ATOM 610 C CA . LEU A 1 77 ? -5.770 4.237 -1.348 1.00 97.44 77 LEU A CA 1
ATOM 611 C C . LEU A 1 77 ? -7.175 4.577 -1.869 1.00 97.44 77 LEU A C 1
ATOM 613 O O . LEU A 1 77 ? -8.111 3.788 -1.750 1.00 97.44 77 LEU A O 1
ATOM 617 N N . ASN A 1 78 ? -7.292 5.712 -2.563 1.00 97.81 78 ASN A N 1
ATOM 618 C CA . ASN A 1 78 ? -8.563 6.185 -3.099 1.00 97.81 78 ASN A CA 1
ATOM 619 C C . ASN A 1 78 ? -9.128 5.256 -4.173 1.00 97.81 78 ASN A C 1
ATOM 621 O O . ASN A 1 78 ? -10.334 5.020 -4.207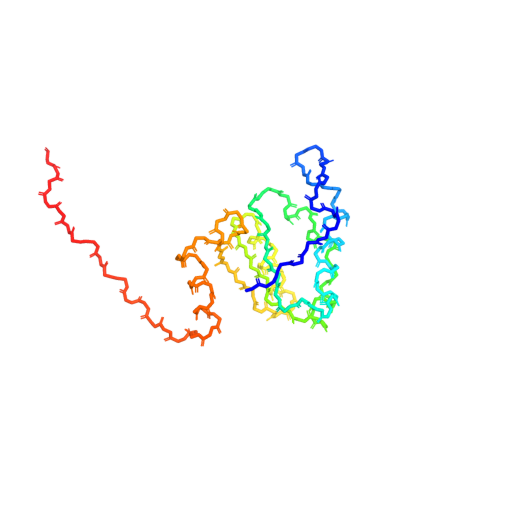 1.00 97.81 78 ASN A O 1
ATOM 625 N N . SER A 1 79 ? -8.282 4.735 -5.063 1.00 98.00 79 SER A N 1
ATOM 626 C CA . SER A 1 79 ? -8.738 3.870 -6.149 1.00 98.00 79 SER A CA 1
ATOM 627 C C . SER A 1 79 ? -9.248 2.524 -5.632 1.00 98.00 79 SER A C 1
ATOM 629 O O . SER A 1 79 ? -10.321 2.075 -6.040 1.00 98.00 79 SER A O 1
ATOM 631 N N . ILE A 1 80 ? -8.526 1.916 -4.687 1.00 98.31 80 ILE A N 1
ATOM 632 C CA . ILE A 1 80 ? -8.925 0.666 -4.036 1.00 98.31 80 ILE A CA 1
ATOM 633 C C . ILE A 1 80 ? -10.223 0.874 -3.265 1.00 98.31 80 ILE A C 1
ATOM 635 O O . ILE A 1 80 ? -11.174 0.127 -3.501 1.00 98.31 80 ILE A O 1
ATOM 639 N N . TYR A 1 81 ? -10.316 1.912 -2.429 1.00 98.00 81 TYR A N 1
ATOM 640 C CA . TYR A 1 81 ? -11.553 2.224 -1.712 1.00 98.00 81 TYR A CA 1
ATOM 641 C C . TYR A 1 81 ? -12.723 2.422 -2.680 1.00 98.00 81 TYR A C 1
ATOM 643 O O . TYR A 1 81 ? -13.770 1.792 -2.541 1.00 98.00 81 TYR A O 1
ATOM 651 N N . LYS A 1 82 ? -12.533 3.236 -3.725 1.00 98.06 82 LYS A N 1
ATOM 652 C CA . LYS A 1 82 ? -13.592 3.550 -4.688 1.00 98.06 82 LYS A CA 1
ATOM 653 C C . LYS A 1 82 ? -14.106 2.322 -5.439 1.00 98.06 82 LYS A C 1
ATOM 655 O O . LYS A 1 82 ? -15.291 2.288 -5.762 1.00 98.06 82 LYS A O 1
ATOM 660 N N . ARG A 1 83 ? -13.237 1.356 -5.754 1.00 97.88 83 ARG A N 1
ATOM 661 C CA . ARG A 1 83 ? -13.606 0.166 -6.538 1.00 97.88 83 ARG A CA 1
ATOM 662 C C . ARG A 1 83 ? -14.051 -1.026 -5.701 1.00 97.88 83 ARG A C 1
ATOM 664 O O . ARG A 1 83 ? -14.821 -1.831 -6.204 1.00 97.88 83 ARG A O 1
ATOM 671 N N . THR A 1 84 ? -13.591 -1.139 -4.459 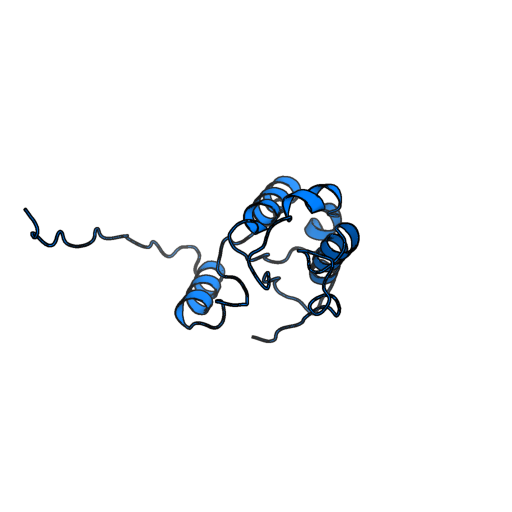1.00 98.00 84 THR A N 1
ATOM 672 C CA . THR A 1 84 ? -13.808 -2.346 -3.637 1.00 98.00 84 THR A CA 1
ATOM 673 C C . THR A 1 84 ? -14.614 -2.088 -2.366 1.00 98.00 84 THR A C 1
ATOM 675 O O . THR A 1 84 ? -15.116 -3.033 -1.763 1.00 98.00 84 THR A O 1
ATOM 678 N N . GLY A 1 85 ? -14.731 -0.827 -1.934 1.00 96.62 85 GLY A N 1
ATOM 679 C CA . GLY A 1 85 ? -15.260 -0.455 -0.619 1.00 96.62 85 GLY A CA 1
ATOM 680 C C . GLY A 1 85 ? -14.302 -0.739 0.546 1.00 96.62 85 GLY A C 1
ATOM 681 O O . GLY A 1 85 ? -14.642 -0.452 1.691 1.00 96.62 85 GLY A O 1
ATOM 682 N N . LEU A 1 86 ? -13.109 -1.285 0.282 1.00 96.75 86 LEU A N 1
ATOM 683 C CA . LEU A 1 86 ? -12.113 -1.585 1.306 1.00 96.75 86 LEU A CA 1
ATOM 684 C C . LEU A 1 86 ? -11.585 -0.300 1.946 1.00 96.75 86 LEU A C 1
ATOM 686 O O . LEU A 1 86 ? -11.043 0.565 1.258 1.00 96.75 86 LEU A O 1
ATOM 690 N N . ILE A 1 87 ? -11.697 -0.203 3.269 1.00 91.81 87 ILE A N 1
ATOM 691 C CA . ILE A 1 87 ? -11.135 0.909 4.035 1.00 91.81 87 ILE A CA 1
ATOM 692 C C . ILE A 1 87 ? -9.606 0.847 3.964 1.00 91.81 87 ILE A C 1
ATOM 694 O O . ILE A 1 87 ? -8.975 -0.125 4.381 1.00 91.81 87 ILE A O 1
ATOM 698 N N . THR A 1 88 ? -9.020 1.919 3.442 1.00 94.88 88 THR A N 1
ATOM 699 C CA . THR A 1 88 ? -7.575 2.145 3.359 1.00 94.88 88 THR A CA 1
ATOM 700 C C . THR A 1 88 ? -7.163 3.278 4.293 1.00 94.88 88 THR A C 1
ATOM 702 O O . THR A 1 88 ? -7.979 4.141 4.612 1.00 94.88 88 THR A O 1
ATOM 705 N N . LEU A 1 89 ? -5.898 3.314 4.703 1.00 92.69 89 LEU A N 1
ATOM 706 C CA . LEU A 1 89 ? -5.401 4.241 5.716 1.00 92.69 89 LEU A CA 1
ATOM 707 C C . LEU A 1 89 ? -4.344 5.169 5.126 1.00 92.69 89 LEU A C 1
ATOM 709 O O . LEU A 1 89 ? -3.298 4.731 4.646 1.00 92.69 89 LEU A O 1
ATOM 713 N N . HIS A 1 90 ? -4.610 6.467 5.193 1.00 92.56 90 HIS A N 1
ATOM 714 C CA . HIS A 1 90 ? -3.607 7.474 4.887 1.00 92.56 90 HIS A CA 1
ATOM 715 C C . HIS A 1 90 ? -2.748 7.707 6.136 1.00 92.56 90 HIS A C 1
ATOM 717 O O . HIS A 1 90 ? -3.232 8.248 7.127 1.00 92.56 90 HIS A O 1
ATOM 723 N N . GLY A 1 91 ? -1.490 7.273 6.110 1.00 89.38 91 GLY A N 1
ATOM 724 C CA . GLY A 1 91 ? -0.611 7.257 7.281 1.00 89.38 91 GLY A CA 1
ATOM 725 C C . GLY A 1 91 ? 0.847 7.000 6.913 1.00 89.38 91 GLY A C 1
ATOM 726 O O . GLY A 1 91 ? 1.174 6.809 5.744 1.00 89.38 91 GLY A O 1
ATOM 727 N N . SER A 1 92 ? 1.739 7.018 7.902 1.00 88.19 92 SER A N 1
ATOM 728 C CA . SER A 1 92 ? 3.185 6.903 7.671 1.00 88.19 92 SER A CA 1
ATOM 729 C C . SER A 1 92 ? 3.592 5.637 6.914 1.00 88.19 92 SER A C 1
ATOM 731 O O . SER A 1 92 ? 2.938 4.601 6.989 1.00 88.19 92 SER A O 1
ATOM 733 N N . VAL A 1 93 ? 4.711 5.735 6.198 1.00 89.69 93 VAL A N 1
ATOM 734 C CA . VAL A 1 93 ? 5.320 4.660 5.398 1.00 89.69 93 VAL A CA 1
ATOM 735 C C . VAL A 1 93 ? 6.460 3.996 6.163 1.00 89.69 93 VAL A C 1
ATOM 737 O O . VAL A 1 93 ? 6.96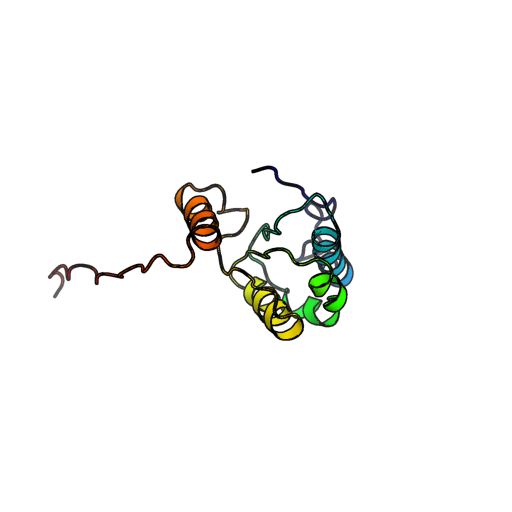6 4.572 7.120 1.00 89.69 93 VAL A O 1
ATOM 740 N N . GLY A 1 94 ? 6.911 2.817 5.726 1.00 84.94 94 GLY A N 1
ATOM 741 C CA . GLY A 1 94 ? 7.936 2.017 6.415 1.00 84.94 94 GLY A CA 1
ATOM 742 C C . GLY A 1 94 ? 9.164 2.803 6.899 1.00 84.94 94 GLY A C 1
ATOM 743 O O . GLY A 1 94 ? 9.564 2.644 8.048 1.00 84.94 94 GLY A O 1
ATOM 744 N N . GLY A 1 95 ? 9.706 3.710 6.078 1.00 82.50 95 GLY A N 1
ATOM 745 C CA . GLY A 1 95 ? 10.868 4.538 6.442 1.00 82.50 95 GLY A CA 1
ATOM 746 C C . GLY A 1 95 ? 10.672 5.495 7.630 1.00 82.50 95 GLY A C 1
ATOM 747 O O . GLY A 1 95 ? 11.657 5.905 8.231 1.00 82.50 95 G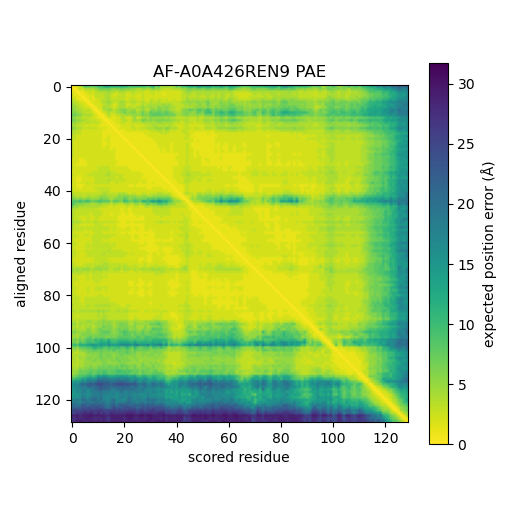LY A O 1
ATOM 748 N N . THR A 1 96 ? 9.430 5.839 7.977 1.00 81.62 96 THR A N 1
ATOM 749 C CA . THR A 1 96 ? 9.078 6.690 9.132 1.00 81.62 96 THR A CA 1
ATOM 750 C C . THR A 1 96 ? 8.151 5.976 10.116 1.00 81.62 96 THR A C 1
ATOM 752 O O . THR A 1 96 ? 7.678 6.568 11.084 1.00 81.62 96 THR A O 1
ATOM 755 N N . PHE A 1 97 ? 7.844 4.699 9.871 1.00 81.62 97 PHE A N 1
ATOM 756 C CA . PHE A 1 97 ? 6.818 3.985 10.622 1.00 81.62 97 PHE A CA 1
ATOM 757 C C . PHE A 1 97 ? 7.302 3.544 11.996 1.00 81.62 97 PHE A C 1
ATOM 759 O O . PHE A 1 97 ? 6.506 3.520 12.924 1.00 81.62 97 PHE A O 1
ATOM 766 N N . ASP A 1 98 ? 8.580 3.187 12.142 1.00 78.75 98 ASP A N 1
ATOM 767 C CA . ASP A 1 98 ? 9.107 2.687 13.417 1.00 78.75 98 ASP A CA 1
ATOM 768 C C . ASP A 1 98 ? 9.389 3.783 14.456 1.00 78.75 98 ASP A C 1
ATOM 770 O O . ASP A 1 98 ? 9.710 3.470 15.605 1.00 78.75 98 ASP A O 1
ATOM 774 N N . ASP A 1 99 ? 9.161 5.050 14.112 1.00 77.00 99 ASP A N 1
ATOM 775 C CA . ASP A 1 99 ? 9.111 6.129 15.089 1.00 77.00 99 ASP A CA 1
ATOM 776 C C . ASP A 1 99 ? 7.924 5.932 16.055 1.00 77.00 99 ASP A C 1
ATOM 778 O O . ASP A 1 99 ? 6.811 5.561 15.666 1.00 77.00 99 ASP A O 1
ATOM 782 N N . ASN A 1 100 ? 8.144 6.218 17.344 1.00 74.56 100 ASN A N 1
ATOM 783 C CA . ASN A 1 100 ? 7.176 5.934 18.415 1.00 74.56 100 ASN A CA 1
ATOM 784 C C . ASN A 1 100 ? 5.783 6.540 18.175 1.00 74.56 100 ASN A C 1
ATOM 786 O O . ASN A 1 100 ? 4.779 5.943 18.565 1.00 74.56 100 ASN A O 1
ATOM 790 N N . PHE A 1 101 ? 5.713 7.725 17.564 1.00 82.88 101 PHE A N 1
ATOM 791 C CA . PHE A 1 101 ? 4.447 8.414 17.321 1.00 82.88 101 PHE A CA 1
ATOM 792 C C . PHE A 1 101 ? 3.695 7.852 16.097 1.00 82.88 101 PHE A C 1
ATOM 794 O O . PHE A 1 101 ? 2.590 7.350 16.304 1.00 82.88 101 PHE A O 1
ATOM 801 N N . PRO A 1 102 ? 4.265 7.830 14.871 1.00 83.00 102 PRO A N 1
ATOM 802 C CA . PRO A 1 102 ? 3.624 7.254 13.683 1.00 83.00 102 PRO A CA 1
ATOM 803 C C . PRO A 1 102 ? 3.042 5.852 13.865 1.00 83.00 102 PRO A C 1
ATOM 805 O O . PRO A 1 102 ? 1.901 5.584 13.483 1.00 83.00 102 PRO A O 1
ATOM 808 N N . LYS A 1 103 ? 3.811 4.959 14.494 1.00 84.88 103 LYS A N 1
ATOM 809 C CA . LYS A 1 103 ? 3.384 3.586 14.768 1.00 84.88 103 LYS A CA 1
ATOM 810 C C . LYS A 1 103 ? 2.158 3.538 15.661 1.00 84.88 103 LYS A C 1
ATOM 812 O O . LYS A 1 103 ? 1.207 2.805 15.397 1.00 84.88 103 LYS A O 1
ATOM 817 N N . LYS A 1 104 ? 2.217 4.298 16.756 1.00 85.38 104 LYS A N 1
ATOM 818 C CA . LYS A 1 104 ? 1.162 4.346 17.760 1.00 85.38 104 LYS A CA 1
ATOM 819 C C . LYS A 1 104 ? -0.106 4.944 17.166 1.00 85.38 104 LYS A C 1
ATOM 821 O O . LYS A 1 104 ? -1.164 4.364 17.366 1.00 85.38 104 LYS A O 1
ATOM 826 N N . ASP A 1 105 ? 0.018 6.044 16.431 1.00 84.12 105 ASP A N 1
ATOM 827 C CA . ASP A 1 105 ? -1.099 6.728 15.780 1.00 84.12 105 ASP A CA 1
ATOM 828 C C . ASP A 1 105 ? -1.836 5.799 14.805 1.00 84.12 105 ASP A C 1
ATOM 830 O O . ASP A 1 105 ? -3.042 5.603 14.926 1.00 84.12 105 ASP A O 1
ATOM 834 N N . CYS A 1 106 ? -1.099 5.101 13.934 1.00 85.62 106 CYS A N 1
ATOM 835 C CA . CYS A 1 106 ? -1.685 4.130 13.009 1.00 85.62 106 CYS A CA 1
ATOM 836 C C . CYS A 1 106 ? -2.399 2.975 13.737 1.00 85.62 106 CYS A C 1
ATOM 838 O O . CYS A 1 106 ? -3.523 2.609 13.389 1.00 85.62 106 CYS A O 1
ATOM 840 N N . ILE A 1 107 ? -1.773 2.407 14.774 1.00 85.62 107 ILE A N 1
ATOM 841 C CA . ILE A 1 107 ? -2.370 1.314 15.553 1.00 85.62 107 ILE A CA 1
ATOM 842 C C . ILE A 1 107 ? -3.613 1.792 16.317 1.00 85.62 107 ILE A C 1
ATOM 844 O O . ILE A 1 107 ? -4.604 1.062 16.377 1.00 85.62 107 ILE A O 1
ATOM 848 N N . ASP A 1 108 ? -3.574 2.988 16.905 1.00 86.19 108 ASP A N 1
ATOM 849 C CA . ASP A 1 108 ? -4.714 3.572 17.611 1.00 86.19 108 ASP A CA 1
ATOM 850 C C . ASP A 1 108 ? -5.859 3.887 16.640 1.00 86.19 108 ASP A C 1
ATOM 852 O O . ASP A 1 108 ? -6.992 3.549 16.957 1.00 86.19 108 ASP A O 1
ATOM 856 N N . ALA A 1 109 ? -5.592 4.402 15.436 1.00 83.00 109 ALA A N 1
ATOM 857 C CA . ALA A 1 109 ? -6.626 4.645 14.425 1.00 83.00 109 ALA A CA 1
ATOM 858 C C . ALA A 1 109 ? -7.389 3.364 14.035 1.00 83.00 109 ALA A C 1
ATOM 860 O O . ALA A 1 109 ? -8.598 3.394 13.816 1.00 83.00 109 ALA A O 1
ATOM 861 N N . ILE A 1 110 ? -6.697 2.220 13.998 1.00 82.44 110 ILE A N 1
ATOM 862 C CA . ILE A 1 110 ? -7.310 0.913 13.717 1.00 82.44 110 ILE A CA 1
ATOM 863 C C . ILE A 1 110 ? -8.074 0.378 14.937 1.00 82.44 110 ILE A C 1
ATOM 865 O O . ILE A 1 110 ? -9.137 -0.222 14.795 1.00 82.44 110 ILE A O 1
ATOM 869 N N . ARG A 1 111 ? -7.524 0.547 16.147 1.00 85.38 111 ARG A N 1
ATOM 870 C CA . ARG A 1 111 ? -8.065 -0.062 17.377 1.00 85.38 111 ARG A CA 1
ATOM 871 C C . ARG A 1 111 ? -9.095 0.799 18.108 1.00 85.38 111 ARG A C 1
ATOM 873 O O . ARG A 1 111 ? -9.841 0.263 18.922 1.00 85.38 111 ARG A O 1
ATOM 880 N N . LYS A 1 112 ? -9.093 2.113 17.887 1.00 83.62 112 LYS A N 1
ATOM 881 C CA . LYS A 1 112 ? -9.877 3.129 18.608 1.00 83.62 112 LYS A CA 1
ATOM 882 C C . LYS A 1 112 ? -10.392 4.210 17.639 1.00 83.62 112 LYS A C 1
ATOM 884 O O . LYS A 1 112 ? -10.042 5.381 17.784 1.00 83.62 112 LYS A O 1
ATOM 889 N N . PRO A 1 113 ? -11.230 3.845 16.657 1.00 68.81 113 PRO A N 1
ATOM 890 C CA . PRO A 1 113 ? -11.663 4.765 15.602 1.00 68.81 113 PRO A CA 1
ATOM 891 C C . PRO A 1 113 ? -12.512 5.954 16.096 1.00 68.81 113 PRO A C 1
ATOM 893 O O . PRO A 1 113 ? -12.685 6.920 15.364 1.00 68.81 113 PRO A O 1
ATOM 896 N N . GLU A 1 114 ? -13.031 5.910 17.326 1.00 67.81 114 GLU A N 1
ATOM 897 C CA . GLU A 1 114 ? -13.952 6.913 17.888 1.00 67.81 114 GLU A CA 1
ATOM 898 C C . GLU A 1 114 ? -13.260 8.017 18.705 1.00 67.81 114 GLU A C 1
ATOM 900 O O . GLU A 1 114 ? -13.921 8.824 19.357 1.00 67.81 114 GLU A O 1
ATOM 905 N N . GLN A 1 115 ? -11.925 8.059 18.730 1.00 65.06 115 GLN A N 1
ATOM 906 C CA . GLN A 1 115 ? -11.225 9.026 19.566 1.00 65.06 115 GLN A CA 1
ATOM 907 C C . GLN A 1 115 ? -11.264 10.427 18.930 1.00 65.06 115 GLN A C 1
ATOM 909 O O . GLN A 1 115 ? -10.488 10.740 18.029 1.00 65.06 115 GLN A O 1
ATOM 914 N N . GLU A 1 116 ? -12.162 11.291 19.411 1.00 66.56 116 GLU A N 1
ATOM 915 C CA . GLU A 1 116 ? -12.198 12.700 19.013 1.00 66.56 116 GLU A CA 1
ATOM 916 C C . GLU A 1 116 ? -10.912 13.413 19.451 1.00 66.56 116 GLU A C 1
ATOM 918 O O . GLU A 1 116 ? -10.632 13.589 20.640 1.00 66.56 116 GLU A O 1
ATOM 923 N N . MET A 1 117 ? -10.116 13.855 18.477 1.00 67.69 117 MET A N 1
ATOM 924 C CA . MET A 1 117 ? -8.969 14.716 18.736 1.00 67.69 117 MET A CA 1
ATOM 925 C C . MET A 1 117 ? -9.412 16.177 18.649 1.00 67.69 117 MET A C 1
ATOM 927 O O . MET A 1 117 ? -9.546 16.742 17.564 1.00 67.69 117 MET A O 1
ATOM 931 N N . ILE A 1 118 ? -9.627 16.814 19.801 1.00 77.44 118 ILE A N 1
ATOM 932 C CA . ILE A 1 118 ? -9.879 18.256 19.850 1.00 77.44 118 ILE A CA 1
ATOM 933 C C . ILE A 1 118 ? -8.560 18.978 19.561 1.00 77.44 118 ILE A C 1
ATOM 935 O O . ILE A 1 118 ? -7.706 19.122 20.440 1.00 77.44 118 ILE A O 1
ATOM 939 N N . LEU A 1 119 ? -8.396 19.446 18.324 1.00 79.19 119 LEU A N 1
ATOM 940 C CA . LEU A 1 119 ? -7.288 20.319 17.952 1.00 79.19 119 LEU A CA 1
ATOM 941 C C . LEU A 1 119 ? -7.490 21.684 18.612 1.00 79.19 119 LEU A C 1
ATOM 943 O O . LEU A 1 119 ? -8.329 22.485 18.203 1.00 79.19 119 LEU A O 1
ATOM 947 N N . GLN A 1 120 ? -6.715 21.953 19.659 1.00 83.56 120 GLN A N 1
ATOM 948 C CA . GLN A 1 120 ? -6.664 23.282 20.250 1.00 83.56 120 GLN A CA 1
ATOM 949 C C . GLN A 1 120 ? -5.720 24.156 19.432 1.00 83.56 120 GLN A C 1
ATOM 951 O O . GLN A 1 120 ? -4.599 23.756 19.115 1.00 83.56 120 GLN A O 1
ATOM 956 N N . ASN A 1 121 ? -6.166 25.369 19.106 1.00 83.88 121 ASN A N 1
ATOM 957 C CA . ASN A 1 121 ? -5.307 26.352 18.461 1.00 83.88 121 ASN A CA 1
ATOM 958 C C . ASN A 1 121 ? -4.033 26.555 19.287 1.00 83.88 121 ASN A C 1
ATOM 960 O O . ASN A 1 121 ? -4.094 26.705 20.512 1.00 83.88 121 ASN A O 1
ATOM 964 N N . ALA A 1 122 ? -2.888 26.619 18.605 1.00 83.25 122 ALA A N 1
ATOM 965 C CA . ALA A 1 122 ? -1.651 27.045 19.237 1.00 83.25 122 ALA A CA 1
ATOM 966 C C . ALA A 1 122 ? -1.888 28.392 19.936 1.00 83.25 122 ALA A C 1
ATOM 968 O O . ALA A 1 122 ? -2.523 29.297 19.379 1.00 83.25 122 ALA A O 1
ATOM 969 N N . LYS A 1 123 ? -1.397 28.534 21.172 1.00 84.44 123 LYS A N 1
ATOM 970 C CA . LYS A 1 123 ? -1.475 29.815 21.879 1.00 84.44 123 LYS A CA 1
ATOM 971 C C . LYS A 1 123 ? -0.780 30.860 21.011 1.00 84.44 123 LYS A C 1
ATOM 973 O O . LYS A 1 123 ? 0.384 30.685 20.661 1.00 84.44 123 LYS A O 1
ATOM 978 N N . ARG A 1 124 ? -1.487 31.941 20.659 1.00 73.38 124 ARG A N 1
ATOM 979 C CA . ARG A 1 124 ? -0.874 33.092 19.986 1.00 73.38 124 ARG A CA 1
ATOM 980 C C . ARG A 1 124 ? 0.244 33.619 20.880 1.00 73.38 124 ARG A C 1
ATOM 982 O O . ARG A 1 124 ? -0.029 34.255 21.896 1.00 73.38 124 ARG A O 1
ATOM 989 N N . ILE A 1 125 ? 1.485 33.360 20.495 1.00 78.00 125 ILE A N 1
ATOM 990 C CA . ILE A 1 125 ? 2.638 34.048 21.058 1.00 78.00 125 ILE A CA 1
ATOM 991 C C . ILE A 1 125 ? 2.587 35.455 20.451 1.00 78.00 125 ILE A C 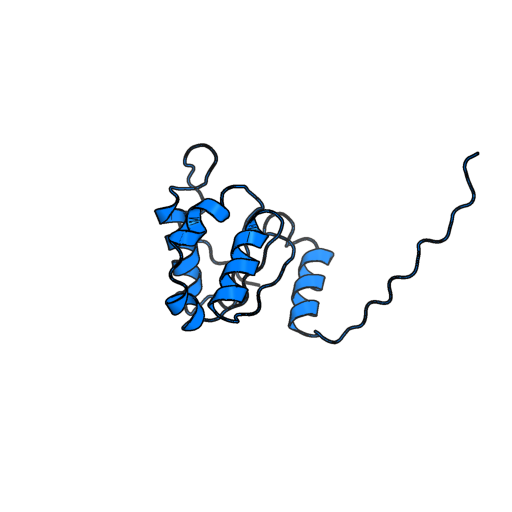1
ATOM 993 O O . ILE A 1 125 ? 2.658 35.617 19.233 1.00 78.00 125 ILE A O 1
ATOM 997 N N . LYS A 1 126 ? 2.321 36.476 21.272 1.00 69.88 126 LYS A N 1
ATOM 998 C CA . LYS A 1 126 ? 2.410 37.873 20.833 1.00 69.88 126 LYS A CA 1
ATOM 999 C C . LYS A 1 126 ? 3.890 38.213 20.685 1.00 69.88 126 LYS A C 1
ATOM 1001 O O . LYS A 1 126 ? 4.477 38.573 21.685 1.00 69.88 126 LYS A O 1
ATOM 1006 N N . GLU A 1 127 ? 4.455 38.085 19.489 1.00 63.97 127 GLU A N 1
ATOM 1007 C CA . GLU A 1 127 ? 5.773 38.612 19.075 1.00 63.97 127 GLU A CA 1
ATOM 1008 C C . GLU A 1 127 ? 5.961 38.149 17.615 1.00 63.97 127 GLU A C 1
ATOM 1010 O O . GLU A 1 127 ? 5.998 36.952 17.362 1.00 63.97 127 GLU A O 1
ATOM 1015 N N . HIS A 1 128 ? 5.990 38.969 16.566 1.00 58.25 128 HIS A N 1
ATOM 1016 C CA . HIS A 1 128 ? 6.842 40.130 16.314 1.00 58.25 128 HIS A CA 1
ATOM 1017 C C . HIS A 1 128 ? 6.063 41.178 15.488 1.00 58.25 128 HIS A C 1
ATOM 1019 O O . HIS A 1 128 ? 5.337 40.818 14.557 1.00 58.25 128 HIS A O 1
ATOM 1025 N N . ARG A 1 129 ? 6.208 42.460 15.843 1.00 51.00 129 ARG A N 1
ATOM 1026 C CA . ARG A 1 129 ? 5.939 43.605 14.960 1.00 51.00 129 ARG A CA 1
ATOM 1027 C C . ARG A 1 129 ? 7.243 44.031 14.310 1.00 51.00 129 ARG A C 1
ATOM 1029 O O . ARG A 1 129 ? 8.274 43.901 15.004 1.00 51.00 129 ARG A O 1
#

Radius of gyration: 17.24 Å; Cα contacts (8 Å, |Δi|>4): 151; chains: 1; bounding box: 31×59×37 Å

Organism: NCBI:txid2498892

Mean predicted aligned error: 6.21 Å